Protein AF-A0A1H3ILE9-F1 (afdb_monomer)

Secondary structure (DSSP, 8-state):
-EEEEESSPPEEEEE-TT-PEEEEEEEEPPTT-EE-PPPTTSTT-TTTPPPEEPPPPPTT---EEEE--PPP---

Radius of gyration: 14.2 Å; Cα contacts (8 Å, |Δi|>4): 133; chains: 1; bounding box: 36×28×38 Å

InterPro domains:
  IPR014955 Protein of unknown function DUF1826 [PF08856] (1-69)

Organism: NCBI:txid44576

Sequence (75 aa):
MITTYAGQGTEWLARNDDLSPRTDNVHMLLAGEVALLKGKAWIANQDRGAIHRSPALQPQESRVLLTLDWAESSA

Solvent-accessible surface area (backbone atoms only — not comparable to full-atom values): 4696 Å² total; per-residue (Å²): 65,42,32,17,69,37,52,79,31,46,32,35,42,49,61,51,97,86,61,49,73,38,87,89,44,69,45,67,43,53,63,69,41,78,45,84,70,52,50,39,86,41,88,98,20,68,88,63,36,63,54,65,45,76,70,88,73,58,92,95,58,66,63,45,75,49,74,54,77,85,77,83,77,88,125

Mean predicted aligned error: 4.84 Å

Structure (mmCIF, N/CA/C/O backbone):
data_AF-A0A1H3ILE9-F1
#
_entry.id   AF-A0A1H3ILE9-F1
#
loop_
_atom_site.group_PDB
_atom_site.id
_atom_site.type_symbol
_atom_site.label_atom_id
_atom_site.label_alt_id
_atom_site.label_comp_id
_atom_site.label_asym_id
_atom_site.label_entity_id
_atom_site.label_seq_id
_atom_site.pdbx_PDB_ins_code
_atom_site.Cartn_x
_atom_site.Cartn_y
_atom_site.Cartn_z
_atom_site.occupancy
_atom_site.B_iso_or_equiv
_atom_site.auth_seq_id
_atom_site.auth_comp_id
_atom_site.auth_asym_id
_atom_site.auth_atom_id
_atom_site.pdbx_PDB_model_num
ATOM 1 N N . MET A 1 1 ? 3.214 -8.292 -0.701 1.00 92.44 1 MET A N 1
ATOM 2 C CA . MET A 1 1 ? 1.755 -8.580 -0.753 1.00 92.44 1 MET A CA 1
ATOM 3 C C . MET A 1 1 ? 1.071 -7.694 0.264 1.00 92.44 1 MET A C 1
ATOM 5 O O . MET A 1 1 ? 1.627 -7.527 1.340 1.00 92.44 1 MET A O 1
ATOM 9 N N . ILE A 1 2 ? -0.104 -7.152 -0.048 1.00 95.44 2 ILE A N 1
ATOM 10 C CA . ILE A 1 2 ? -0.880 -6.326 0.881 1.00 95.44 2 ILE A CA 1
ATOM 11 C C . ILE A 1 2 ?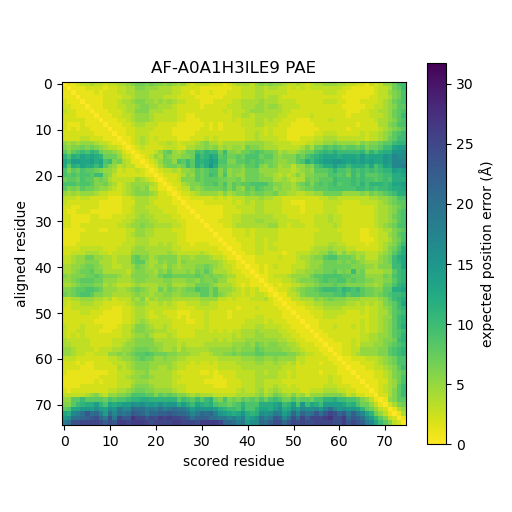 -2.355 -6.735 0.878 1.00 95.44 2 ILE A C 1
ATOM 13 O O . ILE A 1 2 ? -2.915 -7.028 -0.179 1.00 95.44 2 ILE A O 1
ATOM 17 N N . THR A 1 3 ? -2.969 -6.768 2.060 1.00 97.06 3 THR A N 1
ATOM 18 C CA . THR A 1 3 ? -4.413 -6.968 2.246 1.00 97.06 3 THR A CA 1
ATOM 19 C C . THR A 1 3 ? -4.903 -6.238 3.495 1.00 97.06 3 THR A C 1
ATOM 21 O O . THR A 1 3 ? -4.199 -6.184 4.507 1.00 97.06 3 THR A O 1
ATOM 24 N N . THR A 1 4 ? -6.110 -5.677 3.429 1.00 97.19 4 THR A N 1
ATOM 25 C CA . THR A 1 4 ? -6.806 -5.110 4.589 1.00 97.19 4 THR A CA 1
ATOM 26 C C . THR A 1 4 ? -7.890 -6.089 5.026 1.00 97.19 4 THR A C 1
ATOM 28 O O . THR A 1 4 ? -8.794 -6.378 4.252 1.00 97.19 4 THR A O 1
ATOM 31 N N . TYR A 1 5 ? -7.840 -6.591 6.258 1.00 96.31 5 TYR A N 1
ATOM 32 C CA . TYR A 1 5 ? -8.853 -7.514 6.787 1.00 96.31 5 TYR A CA 1
ATOM 33 C C . TYR A 1 5 ? -10.093 -6.802 7.328 1.00 96.31 5 TYR A C 1
ATOM 35 O O . TYR A 1 5 ? -11.197 -7.332 7.250 1.00 96.31 5 TYR A O 1
ATOM 43 N N . ALA A 1 6 ? -9.914 -5.611 7.891 1.00 96.31 6 ALA A N 1
ATOM 44 C CA . ALA A 1 6 ? -10.988 -4.797 8.445 1.00 96.31 6 ALA A CA 1
ATOM 45 C C . ALA A 1 6 ? -10.622 -3.317 8.334 1.00 96.31 6 ALA A C 1
ATOM 47 O O . ALA A 1 6 ? -9.440 -2.977 8.408 1.00 96.31 6 ALA A O 1
ATOM 48 N N . GLY A 1 7 ? -11.625 -2.450 8.202 1.00 94.69 7 GLY A N 1
ATOM 49 C CA . GLY A 1 7 ? -11.439 -1.009 8.033 1.00 94.69 7 GLY A CA 1
ATOM 50 C C . GLY A 1 7 ? -11.104 -0.600 6.598 1.00 94.69 7 GLY A C 1
ATOM 51 O O . GLY A 1 7 ? -11.248 -1.379 5.657 1.00 94.69 7 GLY A O 1
ATOM 52 N N . GLN A 1 8 ? -10.675 0.651 6.432 1.00 95.75 8 GLN A N 1
ATOM 53 C CA . GLN A 1 8 ? -10.431 1.243 5.119 1.00 95.75 8 GLN A CA 1
ATOM 54 C C . GLN A 1 8 ? -9.254 0.582 4.384 1.00 95.75 8 GLN A C 1
ATOM 56 O O . GLN A 1 8 ? -8.171 0.376 4.945 1.00 95.75 8 GLN A O 1
ATOM 61 N N . GLY A 1 9 ? -9.485 0.266 3.111 1.00 96.44 9 GLY A N 1
ATOM 62 C CA . GLY A 1 9 ? -8.548 -0.422 2.235 1.00 96.44 9 GLY A CA 1
ATOM 63 C C . GLY A 1 9 ? -7.362 0.412 1.766 1.00 96.44 9 GLY A C 1
ATOM 64 O O . GLY A 1 9 ? -7.343 1.635 1.882 1.00 96.44 9 GLY A O 1
ATOM 65 N N . THR A 1 10 ? -6.367 -0.263 1.192 1.00 96.62 10 THR A N 1
ATOM 66 C CA . THR A 1 10 ? -5.264 0.410 0.490 1.00 96.62 10 THR A CA 1
ATOM 67 C C . THR A 1 10 ? -5.767 1.003 -0.822 1.00 96.62 10 THR A C 1
ATOM 69 O O . THR A 1 10 ? -6.438 0.319 -1.594 1.00 96.62 10 THR A O 1
ATOM 72 N N . GLU A 1 11 ? -5.398 2.251 -1.093 1.00 96.81 11 GLU A N 1
ATOM 73 C CA . GLU A 1 11 ? -5.607 2.894 -2.385 1.00 96.81 11 GLU A CA 1
ATOM 74 C C . GLU A 1 11 ? -4.420 2.650 -3.317 1.00 96.81 11 GLU A C 1
ATOM 76 O O . GLU A 1 11 ? -3.270 2.663 -2.876 1.00 96.81 11 GLU A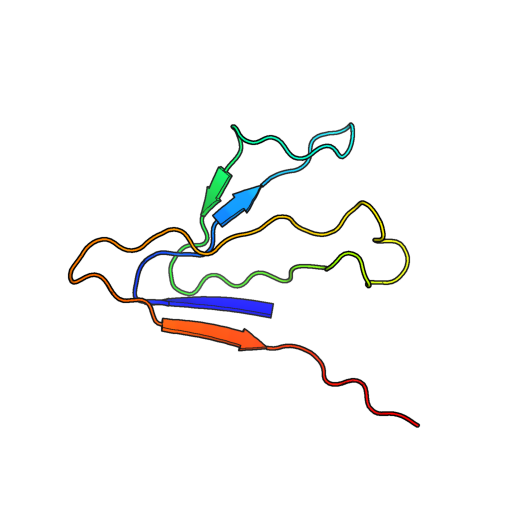 O 1
ATOM 81 N N . TRP A 1 12 ? -4.676 2.488 -4.612 1.00 94.88 12 TRP A N 1
ATOM 82 C CA . TRP A 1 12 ? -3.652 2.403 -5.651 1.00 94.88 12 TRP A CA 1
ATOM 83 C C . TRP A 1 12 ? -4.062 3.183 -6.901 1.00 94.88 12 TRP A C 1
ATOM 85 O O . TRP A 1 12 ? -5.246 3.396 -7.153 1.00 94.88 12 TRP A O 1
ATOM 95 N N . LEU A 1 13 ? -3.070 3.641 -7.666 1.00 93.88 13 LEU A N 1
ATOM 96 C CA . LEU A 1 13 ? -3.295 4.379 -8.911 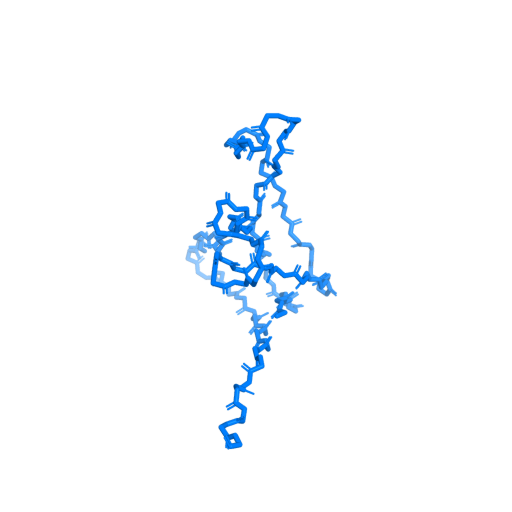1.00 93.88 13 LEU A CA 1
ATOM 97 C C . LEU A 1 13 ? -3.115 3.467 -10.120 1.00 93.88 13 LEU A C 1
ATOM 99 O O . LEU A 1 13 ? -2.071 2.817 -10.259 1.00 93.88 13 LEU A O 1
ATOM 103 N N . ALA A 1 14 ? -4.094 3.475 -11.023 1.00 87.50 14 ALA A N 1
ATOM 104 C CA . ALA A 1 14 ? -3.919 2.860 -12.329 1.00 87.50 14 ALA A CA 1
ATOM 105 C C . ALA A 1 14 ? -2.910 3.653 -13.174 1.00 87.50 14 ALA A C 1
ATOM 107 O O . ALA A 1 14 ? -2.795 4.879 -13.078 1.00 87.50 14 ALA A O 1
ATOM 108 N N . ARG A 1 15 ? -2.165 2.921 -14.003 1.00 85.94 15 ARG A N 1
ATOM 109 C CA . ARG A 1 15 ? -1.319 3.492 -15.054 1.00 85.94 15 ARG A CA 1
ATOM 110 C C . ARG A 1 15 ? -2.069 3.441 -16.374 1.00 85.94 15 ARG A C 1
ATOM 112 O O . ARG A 1 15 ? -2.833 2.504 -16.597 1.00 85.94 15 ARG A O 1
ATOM 119 N N . ASN A 1 16 ? -1.811 4.409 -17.241 1.00 81.94 16 ASN A N 1
ATOM 120 C CA . ASN A 1 16 ? -2.380 4.433 -18.589 1.00 81.94 16 ASN A CA 1
ATOM 121 C C . ASN A 1 16 ? -1.373 3.862 -19.596 1.00 81.94 16 ASN A C 1
ATOM 123 O O . ASN A 1 16 ? -0.294 3.402 -19.214 1.00 81.94 16 ASN A O 1
ATOM 127 N N . ASP A 1 17 ? -1.722 3.904 -20.881 1.00 80.69 17 ASP A N 1
ATOM 128 C CA . ASP A 1 17 ? -0.884 3.397 -21.977 1.00 80.69 17 ASP A CA 1
ATOM 129 C C . ASP A 1 17 ? 0.490 4.087 -22.056 1.00 80.69 17 ASP A C 1
ATOM 131 O O . ASP A 1 17 ? 1.478 3.475 -22.456 1.00 80.69 17 ASP A O 1
ATOM 135 N N . ASP A 1 18 ? 0.582 5.337 -21.598 1.00 79.00 18 ASP A N 1
ATOM 136 C CA . ASP A 1 18 ? 1.824 6.108 -21.455 1.00 79.00 18 ASP A CA 1
ATOM 137 C C . ASP A 1 18 ? 2.648 5.722 -20.209 1.00 79.00 18 ASP A C 1
ATOM 139 O O . ASP A 1 18 ? 3.670 6.337 -19.908 1.00 79.00 18 ASP A O 1
ATOM 143 N N . LEU A 1 19 ? 2.197 4.702 -19.472 1.00 78.50 19 LEU A N 1
ATOM 144 C CA . LEU A 1 19 ? 2.735 4.213 -18.206 1.00 78.50 19 LEU A CA 1
ATOM 145 C C . LEU A 1 19 ? 2.739 5.253 -17.078 1.00 78.50 19 LEU A C 1
ATOM 147 O O . LEU A 1 19 ? 3.278 4.954 -16.008 1.00 78.50 19 LEU A O 1
ATOM 151 N N . SER A 1 20 ? 2.123 6.427 -17.245 1.00 83.50 20 SER A N 1
ATOM 152 C CA . SER A 1 20 ? 2.055 7.439 -16.194 1.00 83.50 20 SER A CA 1
ATOM 153 C C . SER A 1 20 ? 0.914 7.131 -15.210 1.00 83.50 20 SER A C 1
ATOM 155 O O . SER A 1 20 ? -0.140 6.622 -15.606 1.00 83.50 20 SER A O 1
ATOM 157 N N . PRO A 1 21 ? 1.106 7.364 -13.901 1.00 84.12 21 PRO A N 1
ATOM 158 C CA . PRO A 1 21 ? 0.040 7.215 -12.919 1.00 84.12 21 PRO A CA 1
ATOM 159 C C . PRO A 1 21 ? -0.959 8.368 -13.026 1.00 84.12 21 PRO A C 1
ATOM 161 O O . PRO A 1 21 ? -0.574 9.538 -13.012 1.00 84.12 21 PRO A O 1
ATOM 164 N N . ARG A 1 22 ? -2.251 8.042 -13.058 1.00 83.06 22 ARG A N 1
ATOM 165 C CA . ARG A 1 22 ? -3.332 9.032 -13.054 1.00 83.06 22 ARG A CA 1
ATOM 166 C C . ARG A 1 22 ? -3.911 9.214 -11.663 1.00 83.06 22 ARG A C 1
ATOM 168 O O . ARG A 1 22 ? -4.390 8.263 -11.052 1.00 83.06 22 ARG A O 1
ATOM 175 N N . THR A 1 23 ? -3.867 10.442 -11.152 1.00 82.94 23 THR A N 1
ATOM 176 C CA . THR A 1 23 ? -4.369 10.774 -9.810 1.00 82.94 23 THR A CA 1
ATOM 177 C C . THR A 1 23 ? -5.893 10.787 -9.717 1.00 82.94 23 THR A C 1
ATOM 179 O O . THR A 1 23 ? -6.417 10.730 -8.611 1.00 82.94 23 THR A O 1
ATOM 182 N N . ASP A 1 24 ? -6.595 10.835 -10.848 1.00 86.00 24 ASP A N 1
ATOM 183 C CA . ASP A 1 24 ? -8.051 10.725 -10.955 1.00 8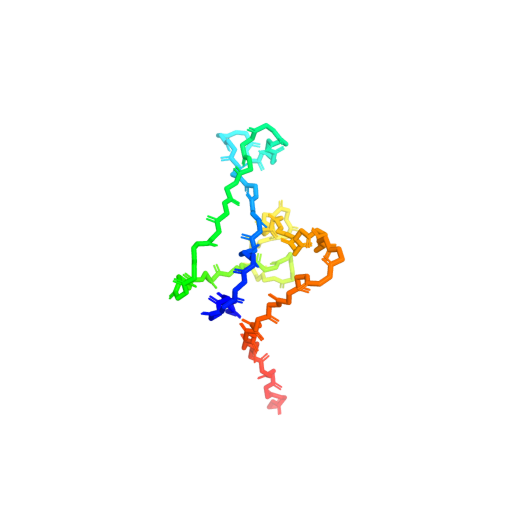6.00 24 ASP A CA 1
ATOM 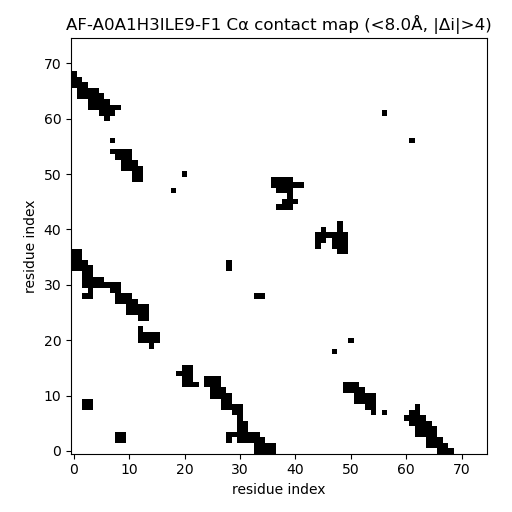184 C C . ASP A 1 24 ? -8.548 9.271 -11.062 1.00 86.00 24 ASP A C 1
ATOM 186 O O . ASP A 1 24 ? -9.736 9.025 -10.880 1.00 86.00 24 ASP A O 1
ATOM 190 N N . ASN A 1 25 ? -7.646 8.302 -11.258 1.00 89.69 25 ASN A N 1
ATOM 191 C CA . ASN A 1 25 ? -7.945 6.866 -11.262 1.00 89.69 25 ASN A CA 1
ATOM 192 C C . ASN A 1 25 ? -7.442 6.192 -9.980 1.00 89.69 25 ASN A C 1
ATOM 194 O O . ASN A 1 25 ? -6.583 5.303 -10.001 1.00 89.69 25 ASN A O 1
ATOM 198 N N . VAL A 1 26 ? -7.967 6.652 -8.844 1.00 93.81 26 VAL A N 1
ATOM 199 C CA . VAL A 1 26 ? -7.729 6.019 -7.544 1.00 93.81 26 VAL A CA 1
ATOM 200 C C . VAL A 1 26 ? -8.674 4.833 -7.388 1.00 93.81 26 VAL A C 1
ATOM 202 O O . VAL A 1 26 ? -9.892 4.984 -7.439 1.00 93.81 26 VAL A O 1
ATOM 205 N N . HIS A 1 27 ? -8.110 3.659 -7.144 1.00 95.00 27 HIS A N 1
ATOM 206 C CA . HIS A 1 27 ? -8.845 2.449 -6.799 1.00 95.00 27 HIS A CA 1
ATOM 207 C C . HIS A 1 27 ? -8.582 2.089 -5.340 1.00 95.00 27 HIS A C 1
ATOM 209 O O . HIS A 1 27 ? -7.497 2.359 -4.834 1.00 95.00 27 HIS A O 1
ATOM 215 N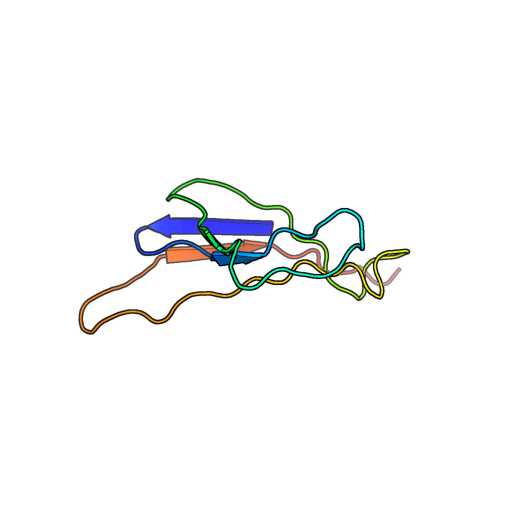 N . MET A 1 28 ? -9.539 1.444 -4.675 1.00 95.81 28 MET A N 1
ATOM 216 C CA . MET A 1 28 ? -9.406 0.989 -3.291 1.00 95.81 28 MET A CA 1
ATOM 217 C C . MET A 1 28 ? -9.627 -0.518 -3.221 1.00 95.81 28 MET A C 1
ATOM 219 O O . MET A 1 28 ? -10.594 -1.017 -3.788 1.00 95.81 28 MET A O 1
ATOM 223 N N . LEU A 1 29 ? -8.740 -1.226 -2.522 1.00 96.69 29 LEU A N 1
ATOM 224 C CA . LEU A 1 29 ? -8.946 -2.638 -2.201 1.00 96.69 29 LEU A CA 1
ATOM 225 C C . LEU A 1 29 ? -10.053 -2.776 -1.157 1.00 96.69 29 LEU A C 1
ATOM 227 O O . LEU A 1 29 ? -10.016 -2.104 -0.128 1.00 96.69 29 LEU A O 1
ATOM 231 N N . LEU A 1 30 ? -11.010 -3.663 -1.385 1.00 95.94 30 LEU A N 1
ATOM 232 C CA . LEU A 1 30 ? -12.015 -4.009 -0.386 1.00 95.94 30 LEU A CA 1
ATOM 233 C C . LEU A 1 30 ? -11.425 -4.928 0.692 1.00 95.94 30 LEU A C 1
ATOM 235 O O . LEU A 1 30 ? -10.356 -5.523 0.533 1.00 95.94 30 LEU A O 1
ATOM 239 N N . ALA A 1 31 ? -12.129 -5.041 1.819 1.00 94.81 31 ALA A N 1
ATOM 240 C CA . ALA A 1 31 ? -11.707 -5.924 2.897 1.00 94.81 31 ALA A CA 1
ATOM 241 C C . ALA A 1 31 ? -11.608 -7.381 2.407 1.00 94.81 31 ALA A C 1
ATOM 243 O O . ALA A 1 31 ? -12.533 -7.900 1.784 1.00 94.81 31 ALA A O 1
ATOM 244 N N . GLY A 1 32 ? -10.480 -8.033 2.690 1.00 95.12 32 GLY A N 1
ATOM 245 C CA . GLY A 1 32 ? -10.172 -9.393 2.245 1.00 95.12 32 GLY A CA 1
ATOM 246 C C . GLY A 1 32 ? -9.617 -9.500 0.820 1.00 95.12 32 GLY A C 1
ATOM 247 O O . GLY A 1 32 ? -9.142 -10.572 0.447 1.00 95.12 32 GLY A O 1
ATOM 248 N N . GLU A 1 33 ? -9.604 -8.419 0.033 1.00 97.38 33 GLU A N 1
ATOM 249 C CA . GLU A 1 33 ? -8.905 -8.416 -1.252 1.00 97.38 33 GLU A CA 1
ATOM 250 C C . GLU A 1 33 ? -7.388 -8.398 -1.055 1.00 97.38 33 GLU A C 1
ATOM 252 O O . GLU A 1 33 ? -6.852 -7.827 -0.099 1.00 97.38 33 GLU A O 1
ATOM 257 N N . VAL A 1 34 ? -6.682 -9.035 -1.986 1.00 96.06 34 VAL A N 1
ATOM 258 C CA . VAL A 1 34 ? -5.231 -9.205 -1.933 1.00 96.06 34 VAL A CA 1
ATOM 259 C C . VAL A 1 34 ? -4.609 -8.565 -3.162 1.00 96.06 34 VAL A C 1
ATOM 261 O O . VAL A 1 34 ? -4.985 -8.879 -4.290 1.00 96.06 34 VAL A O 1
ATOM 264 N N . ALA A 1 35 ? -3.601 -7.721 -2.945 1.00 94.88 35 ALA A N 1
ATOM 265 C CA . ALA A 1 35 ? -2.796 -7.159 -4.019 1.00 94.88 35 ALA A CA 1
ATOM 266 C C . ALA A 1 35 ? -1.324 -7.581 -3.927 1.00 94.88 35 ALA A C 1
ATOM 268 O O . ALA A 1 35 ? -0.683 -7.564 -2.868 1.00 94.88 35 ALA A O 1
ATOM 269 N N . LEU A 1 36 ? -0.760 -7.910 -5.090 1.00 93.38 36 LEU A N 1
ATOM 270 C CA . LEU A 1 36 ? 0.672 -8.098 -5.289 1.00 93.38 36 LEU A CA 1
ATOM 271 C C . LEU A 1 36 ? 1.239 -6.858 -5.973 1.00 93.38 36 LEU A C 1
ATOM 273 O O . LEU A 1 36 ? 1.089 -6.663 -7.177 1.00 93.38 36 LEU A O 1
ATOM 277 N N . LEU A 1 37 ? 1.893 -6.013 -5.184 1.00 90.19 37 LEU A N 1
ATOM 278 C CA . LEU A 1 37 ? 2.441 -4.746 -5.647 1.00 90.19 37 LEU A CA 1
ATOM 279 C C . LEU A 1 37 ? 3.945 -4.893 -5.876 1.00 90.19 37 LEU A C 1
ATOM 281 O O . LEU A 1 37 ? 4.675 -5.293 -4.972 1.00 90.19 37 LEU A O 1
ATOM 285 N N . LYS A 1 38 ? 4.412 -4.574 -7.088 1.00 88.62 38 LYS A N 1
ATOM 286 C CA . LYS A 1 38 ? 5.845 -4.550 -7.410 1.00 88.62 38 LYS A CA 1
ATOM 287 C C . LYS A 1 38 ? 6.408 -3.157 -7.141 1.00 88.62 38 LYS A C 1
ATOM 289 O O . LYS A 1 38 ? 5.921 -2.175 -7.703 1.00 88.62 38 LYS A O 1
ATOM 294 N N . GLY A 1 39 ? 7.437 -3.072 -6.301 1.00 87.88 39 GLY A N 1
ATOM 295 C CA . GLY A 1 39 ? 8.181 -1.835 -6.055 1.00 87.88 39 GLY A CA 1
ATOM 296 C C . GLY A 1 39 ? 9.162 -1.502 -7.183 1.00 87.88 39 GLY A C 1
ATOM 297 O O . GLY A 1 39 ? 9.439 -2.334 -8.047 1.00 87.88 39 GLY A O 1
ATOM 298 N N . LYS A 1 40 ? 9.725 -0.289 -7.162 1.00 88.38 40 LYS A N 1
ATOM 299 C CA . LYS A 1 40 ? 10.726 0.162 -8.152 1.00 88.38 40 LYS A CA 1
ATOM 300 C C . LYS A 1 40 ? 12.037 -0.635 -8.134 1.00 88.38 40 LYS A C 1
ATOM 302 O O . LYS A 1 40 ? 12.739 -0.686 -9.130 1.00 88.38 40 LYS A O 1
ATOM 307 N N . ALA A 1 41 ? 12.365 -1.263 -7.005 1.00 84.94 41 ALA A N 1
ATOM 308 C CA . ALA A 1 41 ? 13.563 -2.090 -6.866 1.00 84.94 41 ALA A CA 1
ATOM 309 C C . ALA A 1 41 ? 13.438 -3.458 -7.563 1.00 84.94 41 ALA A C 1
ATOM 311 O O . ALA A 1 41 ? 14.427 -4.169 -7.702 1.00 84.94 41 ALA A O 1
ATOM 312 N N . TRP A 1 42 ? 12.235 -3.837 -8.008 1.00 86.12 42 TRP A N 1
ATOM 313 C CA . TRP A 1 42 ? 12.029 -5.090 -8.725 1.00 86.12 42 TRP A CA 1
ATOM 314 C C . TRP A 1 42 ? 12.690 -5.041 -10.110 1.00 86.12 42 TRP A C 1
ATOM 316 O O . TRP A 1 42 ? 12.620 -4.022 -10.803 1.00 86.12 42 TRP A O 1
ATOM 326 N N . ILE A 1 43 ? 13.308 -6.148 -10.532 1.00 86.19 43 ILE A N 1
ATOM 327 C CA . ILE A 1 43 ? 14.024 -6.224 -11.810 1.00 86.19 43 ILE A CA 1
ATOM 328 C C . ILE A 1 43 ? 13.093 -5.879 -12.985 1.00 86.19 43 ILE A C 1
ATOM 330 O O . ILE A 1 43 ? 11.969 -6.372 -13.068 1.00 86.19 43 ILE A O 1
ATOM 334 N N . ALA A 1 44 ? 13.552 -4.999 -13.876 1.00 86.94 44 ALA A N 1
ATOM 335 C CA . ALA A 1 44 ? 12.764 -4.450 -14.987 1.00 86.94 44 ALA A CA 1
ATOM 336 C C . ALA A 1 44 ? 11.492 -3.662 -14.575 1.00 86.94 44 ALA A C 1
ATOM 338 O O . ALA A 1 44 ? 10.562 -3.525 -15.373 1.00 86.94 44 ALA A O 1
ATOM 339 N N . ASN A 1 45 ? 11.434 -3.130 -13.343 1.00 88.81 45 ASN A N 1
ATOM 340 C CA . ASN A 1 45 ? 10.310 -2.335 -12.827 1.00 88.81 45 ASN A CA 1
ATOM 341 C C . ASN A 1 45 ? 10.709 -0.927 -12.330 1.00 88.81 45 ASN A C 1
ATOM 343 O O . ASN A 1 45 ? 9.941 -0.302 -11.596 1.00 88.81 45 ASN A O 1
ATOM 347 N N . GLN A 1 46 ? 11.886 -0.424 -12.718 1.00 87.19 46 GLN A N 1
ATOM 348 C CA . GLN A 1 46 ? 12.520 0.776 -12.150 1.00 87.19 46 GLN A CA 1
ATOM 349 C C . GLN A 1 46 ? 11.618 2.025 -12.159 1.00 87.19 46 GLN A C 1
ATOM 351 O O . GLN A 1 46 ? 11.516 2.703 -11.139 1.00 87.19 46 GLN A O 1
ATOM 356 N N . ASP A 1 47 ? 10.856 2.249 -13.233 1.00 85.38 47 ASP A N 1
ATOM 357 C CA . ASP A 1 47 ? 9.915 3.382 -13.354 1.00 85.38 47 ASP A CA 1
ATOM 358 C C . ASP A 1 47 ? 8.439 2.955 -13.275 1.00 85.38 47 ASP A C 1
ATOM 360 O O . ASP A 1 47 ? 7.503 3.747 -13.436 1.00 85.38 47 ASP A O 1
ATOM 364 N N . ARG A 1 48 ? 8.214 1.667 -13.002 1.00 87.69 48 ARG A N 1
ATOM 365 C CA . ARG A 1 48 ? 6.910 0.994 -13.066 1.00 87.69 48 ARG A CA 1
ATOM 366 C C . ARG A 1 48 ? 6.403 0.527 -11.700 1.00 87.69 48 ARG A C 1
ATOM 368 O O . ARG A 1 48 ? 5.395 -0.171 -11.616 1.00 87.69 48 ARG A O 1
ATOM 375 N N . GLY A 1 49 ? 7.051 0.970 -10.620 1.00 89.81 49 GLY A N 1
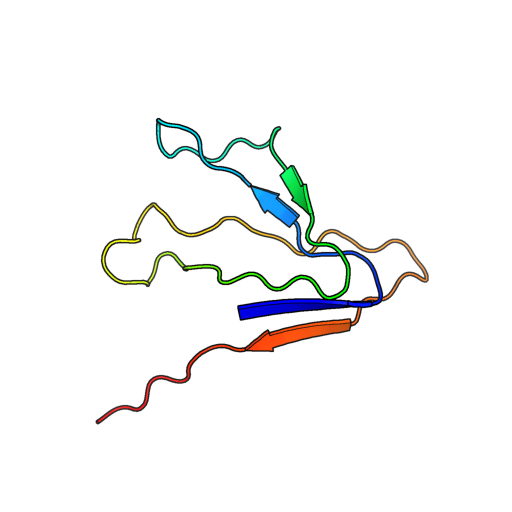ATOM 376 C CA . GLY A 1 49 ? 6.612 0.724 -9.246 1.00 89.81 49 GLY A CA 1
ATOM 377 C C . GLY A 1 49 ? 5.140 1.090 -9.028 1.00 89.81 49 GLY A C 1
ATOM 378 O O . GLY A 1 49 ? 4.700 2.171 -9.422 1.00 89.81 49 GLY A O 1
ATOM 379 N N . ALA A 1 50 ? 4.366 0.196 -8.417 1.00 91.75 50 ALA A N 1
ATOM 380 C CA . ALA A 1 50 ? 2.969 0.474 -8.100 1.00 91.75 50 ALA A CA 1
ATOM 381 C C . ALA A 1 50 ? 2.879 1.623 -7.085 1.00 91.75 50 ALA A C 1
ATOM 383 O O . ALA A 1 50 ? 3.474 1.544 -6.008 1.00 91.75 50 ALA A O 1
ATOM 384 N N . ILE A 1 51 ? 2.124 2.671 -7.417 1.00 92.38 51 ILE A N 1
ATOM 385 C CA . ILE A 1 51 ? 1.838 3.760 -6.483 1.00 92.38 51 ILE A CA 1
ATOM 386 C C . ILE A 1 51 ? 0.603 3.372 -5.694 1.00 92.38 51 ILE A C 1
ATOM 388 O O . ILE A 1 51 ? -0.471 3.165 -6.258 1.00 92.38 51 ILE A O 1
ATOM 392 N N . HIS A 1 52 ? 0.785 3.266 -4.388 1.00 93.75 52 HIS A N 1
ATOM 393 C CA . HIS A 1 52 ? -0.266 2.933 -3.452 1.00 93.75 52 HIS A CA 1
ATOM 394 C C . HIS A 1 52 ? -0.089 3.726 -2.165 1.00 93.75 52 HIS A C 1
ATOM 396 O O . HIS A 1 52 ? 1.007 4.193 -1.849 1.00 93.75 52 HIS A O 1
ATOM 402 N N . ARG A 1 53 ? -1.174 3.874 -1.416 1.00 93.88 53 ARG A N 1
ATOM 403 C CA . ARG A 1 53 ? -1.162 4.504 -0.103 1.00 93.88 53 ARG A CA 1
ATOM 404 C C . ARG A 1 53 ? -2.219 3.887 0.787 1.00 93.88 53 ARG A C 1
ATOM 406 O O . ARG A 1 53 ? -3.274 3.452 0.341 1.00 93.88 53 ARG A O 1
ATOM 413 N N . SER A 1 54 ? -1.942 3.917 2.074 1.00 94.31 54 SER A N 1
ATOM 414 C CA . SER A 1 54 ? -2.981 3.794 3.078 1.00 94.31 54 SER A CA 1
ATOM 415 C C . SER A 1 54 ? -3.659 5.158 3.250 1.00 94.31 54 SER A C 1
ATOM 417 O O . SER A 1 54 ? -2.954 6.102 3.617 1.00 94.31 54 SER A O 1
ATOM 419 N N . PRO A 1 55 ? -4.972 5.306 3.008 1.00 94.12 55 PRO A N 1
ATOM 420 C CA . PRO A 1 55 ? -5.629 6.592 3.192 1.00 94.12 55 PRO A CA 1
ATOM 421 C C . PRO A 1 55 ? -5.716 6.953 4.682 1.00 94.12 55 PRO A C 1
ATOM 423 O O . PRO A 1 55 ? -5.499 6.113 5.570 1.00 94.12 55 PRO A O 1
ATOM 426 N N . ALA A 1 56 ? -5.944 8.238 4.951 1.00 94.81 56 ALA A N 1
ATOM 427 C CA . ALA A 1 56 ? -6.056 8.749 6.310 1.00 94.81 56 ALA A CA 1
ATOM 428 C C . ALA A 1 56 ? -7.354 8.252 6.957 1.00 94.81 56 ALA A C 1
ATOM 430 O O . ALA A 1 56 ? -8.422 8.342 6.355 1.00 94.81 56 ALA A O 1
ATOM 431 N N . LEU A 1 57 ? -7.243 7.766 8.191 1.00 94.94 57 LEU A N 1
ATOM 432 C CA . LEU A 1 57 ? -8.387 7.348 8.994 1.00 94.94 57 LEU A CA 1
ATOM 433 C C . LEU A 1 57 ? -9.011 8.562 9.687 1.00 94.94 57 LEU A C 1
ATOM 435 O O . LEU A 1 57 ? -8.292 9.451 10.153 1.00 94.94 57 LEU A O 1
ATOM 439 N N . GLN A 1 58 ? -10.336 8.585 9.785 1.00 96.00 58 GLN A N 1
ATOM 440 C CA . GLN A 1 58 ? -11.052 9.534 10.632 1.00 96.00 58 GLN A CA 1
ATOM 441 C C . GLN A 1 58 ? -10.887 9.170 12.118 1.00 96.00 58 GLN A C 1
ATOM 443 O O . GLN A 1 58 ? -10.522 8.037 12.454 1.00 96.00 58 GLN A O 1
ATOM 448 N N . PRO A 1 59 ? -11.160 10.103 13.049 1.00 96.81 59 PRO A N 1
ATOM 449 C CA . PRO A 1 59 ? -11.216 9.769 14.466 1.00 96.81 59 PRO A CA 1
ATOM 450 C C . PRO A 1 59 ? -12.154 8.581 14.715 1.00 96.81 59 PRO A C 1
ATOM 452 O O . PRO A 1 59 ? -13.255 8.548 14.177 1.00 96.81 59 PRO A O 1
ATOM 455 N N . GLN A 1 60 ? -11.728 7.641 15.564 1.00 95.44 60 GLN A N 1
ATOM 456 C CA . GLN A 1 60 ? -12.456 6.406 15.920 1.00 95.44 60 GLN A CA 1
ATOM 457 C C . GLN A 1 60 ? -12.506 5.328 14.821 1.00 95.44 60 GLN A C 1
ATOM 459 O O . GLN A 1 60 ? -13.010 4.235 15.077 1.00 95.44 60 GLN A O 1
ATOM 464 N N . GLU A 1 61 ? -11.931 5.566 13.641 1.00 95.94 61 GLU A N 1
ATOM 465 C CA . GLU A 1 61 ? -11.710 4.505 12.660 1.00 95.94 61 GLU A CA 1
ATOM 466 C C . GLU A 1 61 ? -10.430 3.722 12.972 1.00 95.94 61 GLU A C 1
ATOM 468 O O . GLU A 1 61 ? -9.428 4.253 13.453 1.00 95.94 61 GLU A O 1
ATOM 473 N N . SER A 1 62 ? -10.450 2.428 12.663 1.00 95.88 62 SER A N 1
ATOM 474 C CA . SER A 1 62 ? -9.276 1.561 12.726 1.00 95.88 62 SER A CA 1
ATOM 475 C C . SER A 1 62 ? -9.252 0.642 11.513 1.00 95.88 62 SER A C 1
ATOM 477 O O . SER A 1 62 ? -10.283 0.399 10.881 1.00 95.88 62 SER A O 1
ATOM 479 N N . ARG A 1 63 ? -8.066 0.134 11.171 1.00 96.31 63 ARG A N 1
ATOM 480 C CA . ARG A 1 63 ? -7.922 -0.911 10.157 1.00 96.31 63 ARG A CA 1
ATOM 481 C C . ARG A 1 63 ? -6.924 -1.972 10.589 1.00 96.31 63 ARG A C 1
ATOM 483 O O . ARG A 1 63 ? -5.963 -1.672 11.295 1.00 96.31 63 ARG A O 1
ATOM 490 N N . VAL A 1 64 ? -7.131 -3.188 10.102 1.00 97.25 64 VAL A N 1
ATOM 491 C CA . VAL A 1 64 ? -6.207 -4.314 10.259 1.00 97.25 64 VAL A CA 1
ATOM 492 C C . VAL A 1 64 ? -5.573 -4.585 8.903 1.00 97.25 64 VAL A C 1
ATOM 494 O O . VAL A 1 64 ? -6.242 -5.059 7.987 1.00 97.25 64 VAL A O 1
ATOM 497 N N . LEU A 1 65 ? -4.291 -4.254 8.773 1.00 96.56 65 LEU A N 1
ATOM 498 C CA . LEU A 1 65 ? -3.515 -4.411 7.546 1.00 96.56 65 LEU A CA 1
ATOM 499 C C . LEU A 1 65 ? -2.495 -5.538 7.720 1.00 96.56 65 LEU A C 1
ATOM 501 O O . LEU A 1 65 ? -1.767 -5.556 8.710 1.00 96.56 65 LEU A O 1
ATOM 505 N N . LEU A 1 66 ? -2.407 -6.431 6.737 1.00 96.19 66 LEU A N 1
ATOM 506 C CA . LEU A 1 66 ? -1.328 -7.404 6.621 1.00 96.19 66 LEU A CA 1
ATOM 507 C C . LEU A 1 66 ? -0.494 -7.097 5.383 1.00 96.19 66 LEU A C 1
ATOM 509 O O . LEU A 1 66 ? -0.996 -7.065 4.257 1.00 96.19 66 LEU A O 1
ATOM 513 N N . THR A 1 67 ? 0.803 -6.940 5.608 1.00 94.00 67 THR A N 1
ATOM 514 C CA . THR A 1 67 ? 1.818 -6.900 4.563 1.00 94.00 67 THR A CA 1
ATOM 515 C C . THR A 1 67 ? 2.751 -8.086 4.735 1.00 94.00 67 THR A C 1
ATOM 517 O O . THR A 1 67 ? 3.229 -8.351 5.835 1.00 94.00 67 THR A O 1
ATOM 520 N N . LEU A 1 68 ? 3.005 -8.801 3.644 1.00 92.25 68 LEU A N 1
ATOM 521 C CA . LEU A 1 68 ? 4.014 -9.853 3.588 1.00 92.25 68 LEU A CA 1
ATOM 522 C C . LEU A 1 68 ? 5.013 -9.490 2.502 1.00 92.25 68 LEU A C 1
ATOM 524 O O . LEU A 1 68 ? 4.627 -9.372 1.336 1.00 92.25 68 LEU A O 1
ATOM 528 N N . ASP A 1 69 ? 6.274 -9.354 2.882 1.00 87.38 69 ASP A N 1
ATOM 529 C CA . ASP A 1 69 ? 7.377 -9.119 1.962 1.00 87.38 69 ASP A CA 1
ATOM 530 C C . ASP A 1 69 ? 8.364 -10.281 2.038 1.00 87.38 69 ASP A C 1
ATOM 532 O O . ASP A 1 69 ? 8.516 -10.927 3.077 1.00 87.38 69 ASP A O 1
ATOM 536 N N . TRP A 1 70 ? 9.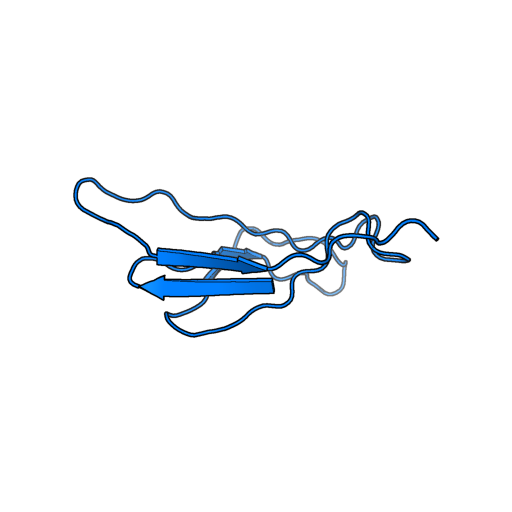002 -10.582 0.909 1.00 77.94 70 TRP A N 1
ATOM 537 C CA . TRP A 1 70 ? 10.061 -11.581 0.883 1.00 77.94 70 TRP A CA 1
ATOM 538 C C . TRP A 1 70 ? 11.296 -11.014 1.574 1.00 77.94 70 TRP A C 1
ATOM 540 O O . TRP A 1 70 ? 11.789 -9.952 1.198 1.00 77.94 70 TRP A O 1
ATOM 550 N N . ALA A 1 71 ? 11.813 -11.748 2.553 1.00 72.81 71 ALA A N 1
ATOM 551 C CA . ALA A 1 71 ? 13.181 -11.557 2.997 1.00 72.81 71 ALA A CA 1
ATOM 552 C C . ALA A 1 71 ? 14.107 -12.142 1.923 1.00 72.81 71 ALA A C 1
ATOM 554 O O . ALA A 1 71 ? 13.942 -13.299 1.528 1.00 72.81 71 ALA A O 1
ATOM 555 N N . GLU A 1 72 ? 15.065 -11.358 1.433 1.00 71.38 72 GLU A N 1
ATOM 556 C CA . GLU A 1 72 ? 16.164 -11.929 0.660 1.00 71.38 72 GLU A CA 1
ATOM 557 C C . GLU A 1 72 ? 16.980 -12.837 1.585 1.00 71.38 72 GLU A C 1
ATOM 559 O O . GLU A 1 72 ? 17.422 -12.414 2.654 1.00 71.38 72 GLU A O 1
ATOM 564 N N . SER A 1 73 ? 17.180 -14.095 1.190 1.00 65.44 73 SER A N 1
ATOM 565 C CA . SER A 1 73 ? 18.234 -14.907 1.788 1.00 65.44 73 SER A CA 1
ATOM 566 C C . SER A 1 73 ? 19.523 -14.610 1.034 1.00 65.44 73 SER A C 1
ATOM 568 O O . SER A 1 73 ? 19.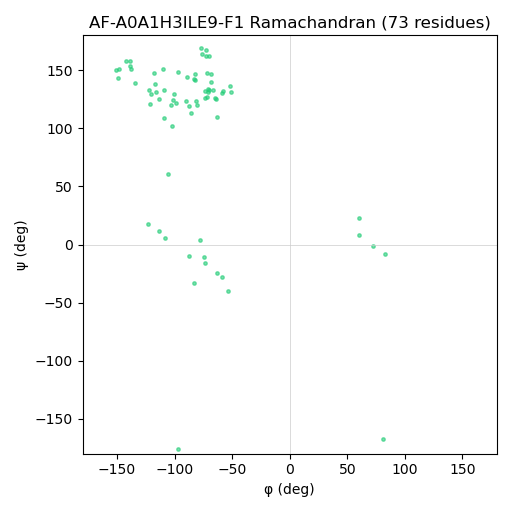636 -14.951 -0.144 1.00 65.44 73 SER A O 1
ATOM 570 N N . SER A 1 74 ? 20.492 -13.990 1.698 1.00 62.78 74 SER A N 1
ATOM 571 C CA . SER A 1 74 ? 21.867 -13.949 1.207 1.00 62.78 74 SER A CA 1
ATOM 572 C C . SER A 1 74 ? 22.409 -15.381 1.164 1.00 62.78 74 SER A C 1
ATOM 574 O O . SER A 1 74 ? 22.600 -15.989 2.220 1.00 62.78 74 SER A O 1
ATOM 576 N N . ALA A 1 75 ? 22.592 -15.916 -0.044 1.00 52.62 75 ALA A N 1
ATOM 577 C CA . ALA A 1 75 ? 23.429 -17.083 -0.307 1.00 52.62 75 ALA A CA 1
ATOM 578 C C . ALA A 1 75 ? 24.855 -16.623 -0.630 1.00 52.62 75 ALA A C 1
ATOM 580 O O . ALA A 1 75 ? 24.984 -15.560 -1.282 1.00 52.62 75 ALA A O 1
#

pLDDT: mean 89.69, std 8.58, range [52.62, 97.38]

Foldseek 3Di:
DKAWQDFWFKWWFDADPVLDTDPVRIDGDDHPDDDDWDALPPPPCVVNGIDIDDDDDDPPTDIDMDDDDDDDDDD